Protein AF-A0A1F5DLW2-F1 (afdb_monomer)

Mean predicted aligned error: 8.35 Å

pLDDT: mean 81.2, std 9.65, range [54.5, 96.12]

Foldseek 3Di:
DVVLLVVLVVVLVVVVVCCVPPPLVPDPDPVVNVLVVVLNVQCVVCSVVLSPCVPDDSVVVSVVSSVVVVVVVVVVVVVVVVVVVVVVVVVVPD

Solvent-accessible surface area (backbone atoms only — not comparable to full-atom values): 5301 Å² total; per-residue (Å²): 109,73,70,57,47,53,48,50,50,52,53,47,52,56,49,50,51,46,44,50,68,63,48,44,67,67,45,84,47,68,69,58,38,54,50,50,52,52,39,52,51,56,42,60,76,40,42,72,64,56,60,68,48,81,91,54,55,71,66,57,50,46,51,50,49,40,54,52,51,51,51,51,54,51,52,56,50,48,54,52,48,56,51,52,52,55,53,49,56,51,69,77,76,108

Radius of gyration: 18.57 Å; Cα contacts (8 Å, |Δi|>4): 27; chains: 1; bounding box: 53×16×50 Å

Structure (mmCIF, N/CA/C/O backbone):
data_AF-A0A1F5DLW2-F1
#
_entry.id   AF-A0A1F5DLW2-F1
#
loop_
_atom_site.group_PDB
_atom_site.id
_atom_site.type_symbol
_atom_site.label_atom_id
_atom_site.label_alt_id
_atom_site.label_comp_id
_atom_site.label_asym_id
_atom_site.label_entity_id
_atom_site.label_seq_id
_atom_site.pdbx_PDB_ins_code
_atom_site.Cartn_x
_atom_site.Cartn_y
_atom_site.Cartn_z
_atom_site.occupancy
_atom_site.B_iso_or_equiv
_atom_site.auth_seq_id
_atom_site.auth_comp_id
_atom_site.auth_asym_id
_atom_site.auth_atom_id
_atom_site.pdbx_PDB_model_num
ATOM 1 N N . MET A 1 1 ? 27.735 2.674 -3.591 1.00 54.50 1 MET A N 1
ATOM 2 C CA . MET A 1 1 ? 26.357 2.581 -3.060 1.00 54.50 1 MET A CA 1
ATOM 3 C C . MET A 1 1 ? 25.390 3.589 -3.681 1.00 54.50 1 MET A C 1
ATOM 5 O O . MET A 1 1 ? 24.394 3.143 -4.226 1.00 54.50 1 MET A O 1
ATOM 9 N N . GLY A 1 2 ? 25.679 4.900 -3.726 1.00 60.25 2 GLY A N 1
ATOM 10 C CA . GLY A 1 2 ? 24.731 5.893 -4.281 1.00 60.25 2 GLY A CA 1
ATOM 11 C C . GLY A 1 2 ? 24.270 5.664 -5.735 1.00 60.25 2 GLY A C 1
ATOM 12 O O . GLY A 1 2 ? 23.114 5.913 -6.053 1.00 60.25 2 GLY A O 1
ATOM 13 N N . ARG A 1 3 ? 25.129 5.111 -6.610 1.00 61.22 3 ARG A N 1
ATOM 14 C CA . ARG A 1 3 ? 24.753 4.754 -7.998 1.00 61.22 3 ARG A CA 1
ATOM 15 C C . ARG A 1 3 ? 23.830 3.532 -8.106 1.00 61.22 3 ARG A C 1
ATOM 17 O O . ARG A 1 3 ? 23.071 3.437 -9.064 1.00 61.22 3 ARG A O 1
ATOM 24 N N . LEU A 1 4 ? 23.901 2.599 -7.151 1.00 59.34 4 LEU A N 1
ATOM 25 C CA . LEU A 1 4 ? 23.019 1.427 -7.125 1.00 59.34 4 LEU A CA 1
ATOM 26 C C . LEU A 1 4 ? 21.617 1.846 -6.665 1.00 59.34 4 LEU A C 1
ATOM 28 O O . LEU A 1 4 ? 20.629 1.516 -7.308 1.00 59.34 4 LEU A O 1
ATOM 32 N N . GLN A 1 5 ? 21.547 2.687 -5.629 1.00 61.97 5 GLN A N 1
ATOM 33 C CA . GLN A 1 5 ? 20.295 3.262 -5.126 1.00 61.97 5 GLN A CA 1
ATOM 34 C C . GLN A 1 5 ? 19.584 4.122 -6.179 1.00 61.97 5 GLN A C 1
ATOM 36 O O . GLN A 1 5 ? 18.365 4.039 -6.318 1.00 61.97 5 GLN A O 1
ATOM 41 N N . SER A 1 6 ? 20.328 4.893 -6.983 1.00 66.25 6 SER A N 1
ATOM 42 C CA . SER A 1 6 ? 19.733 5.632 -8.104 1.00 66.25 6 SER A CA 1
ATOM 43 C C . SER A 1 6 ? 19.172 4.712 -9.191 1.00 66.25 6 SER A C 1
ATOM 45 O O . SER A 1 6 ? 18.153 5.042 -9.789 1.00 66.25 6 SER A O 1
ATOM 47 N N . ALA A 1 7 ? 19.803 3.558 -9.436 1.00 73.81 7 ALA A N 1
ATOM 48 C CA . ALA A 1 7 ? 19.327 2.585 -10.419 1.00 73.81 7 ALA A CA 1
ATOM 49 C C . ALA A 1 7 ? 18.075 1.836 -9.932 1.00 73.81 7 ALA A C 1
ATOM 51 O O . ALA A 1 7 ? 17.132 1.671 -10.701 1.00 73.81 7 ALA A O 1
ATOM 52 N N . VAL A 1 8 ? 18.026 1.449 -8.652 1.00 74.94 8 VAL A N 1
ATOM 53 C CA . VAL A 1 8 ? 16.833 0.835 -8.038 1.00 74.94 8 VAL A CA 1
ATOM 54 C C . VAL A 1 8 ? 15.660 1.808 -8.053 1.00 74.94 8 VAL A C 1
ATOM 56 O O . VAL A 1 8 ? 14.559 1.429 -8.439 1.00 74.94 8 VAL A O 1
ATOM 59 N N . ARG A 1 9 ? 15.898 3.078 -7.705 1.00 79.44 9 ARG A N 1
ATOM 60 C CA . ARG A 1 9 ? 14.864 4.114 -7.755 1.00 79.44 9 ARG A CA 1
ATOM 61 C C . ARG A 1 9 ? 14.335 4.334 -9.171 1.00 79.44 9 ARG A C 1
ATOM 63 O O . ARG A 1 9 ? 13.128 4.371 -9.345 1.00 79.44 9 ARG A O 1
ATOM 70 N N . ALA A 1 10 ? 15.209 4.439 -10.171 1.00 82.06 10 ALA A N 1
ATOM 71 C CA . ALA A 1 10 ? 14.780 4.576 -11.564 1.00 82.06 10 ALA A CA 1
ATOM 72 C C . ALA A 1 10 ? 13.952 3.364 -12.029 1.00 82.06 10 ALA A C 1
ATOM 74 O O . ALA A 1 10 ? 12.862 3.534 -12.560 1.00 82.06 10 ALA A O 1
ATOM 75 N N . SER A 1 11 ? 14.421 2.148 -11.728 1.00 82.69 11 SER A N 1
ATOM 76 C CA . SER A 1 11 ? 13.700 0.902 -12.025 1.00 82.69 11 SER A CA 1
ATOM 77 C C . SER A 1 11 ? 12.322 0.847 -11.352 1.00 82.69 11 SER A C 1
ATOM 79 O O . SER A 1 11 ? 11.341 0.427 -11.962 1.00 82.69 11 SER A O 1
ATOM 81 N N . PHE A 1 12 ? 12.224 1.318 -10.106 1.00 84.56 12 PHE A N 1
ATOM 82 C CA . PHE A 1 12 ? 10.966 1.415 -9.371 1.00 84.56 12 PHE A CA 1
ATOM 83 C C . PHE A 1 12 ? 9.988 2.404 -10.004 1.00 84.56 12 PHE A C 1
ATOM 85 O O . PHE A 1 12 ? 8.826 2.056 -10.196 1.00 84.56 12 PHE A O 1
ATOM 92 N N . GLU A 1 13 ? 10.444 3.602 -10.370 1.00 87.00 13 GLU A N 1
ATOM 93 C CA . GLU A 1 13 ? 9.602 4.606 -11.033 1.00 87.00 13 GLU A CA 1
ATOM 94 C C . GLU A 1 13 ? 9.099 4.109 -12.397 1.00 87.00 13 GLU A C 1
ATOM 96 O O . GLU A 1 13 ? 7.907 4.215 -12.691 1.00 87.00 13 GLU A O 1
ATOM 101 N N . ASP A 1 14 ? 9.972 3.488 -13.198 1.00 87.94 14 ASP A N 1
ATOM 102 C CA . ASP A 1 14 ? 9.603 2.896 -14.490 1.00 87.94 14 ASP A CA 1
ATOM 103 C C . ASP A 1 14 ? 8.567 1.775 -14.315 1.00 87.94 14 ASP A C 1
ATOM 105 O O . ASP A 1 14 ? 7.577 1.688 -15.049 1.00 87.94 14 ASP A O 1
ATOM 109 N N . TYR A 1 15 ? 8.762 0.926 -13.305 1.00 85.38 15 TYR A N 1
ATOM 110 C CA . TYR A 1 15 ? 7.836 -0.152 -12.981 1.00 85.38 15 TYR A CA 1
ATOM 111 C C . TYR A 1 15 ? 6.478 0.383 -12.506 1.00 85.38 15 TYR A C 1
ATOM 113 O O . TYR A 1 15 ? 5.434 -0.053 -12.998 1.00 85.38 15 TYR A O 1
ATOM 121 N N . LEU A 1 16 ? 6.469 1.379 -11.614 1.00 88.56 16 LEU A N 1
ATOM 122 C CA . LEU A 1 16 ? 5.246 2.043 -11.165 1.00 88.56 16 LEU A CA 1
ATOM 123 C C . LEU A 1 16 ? 4.505 2.719 -12.313 1.00 88.56 16 LEU A C 1
ATOM 125 O O . LEU A 1 16 ? 3.276 2.647 -12.365 1.00 88.56 16 LEU A O 1
ATOM 129 N N . HIS A 1 17 ? 5.227 3.363 -13.230 1.00 90.50 17 HIS A N 1
ATOM 130 C CA . HIS A 1 17 ? 4.624 3.988 -14.398 1.00 90.50 17 HIS A CA 1
ATOM 131 C C . HIS A 1 17 ? 3.830 2.961 -15.208 1.00 90.50 17 HIS A C 1
ATOM 133 O O . HIS A 1 17 ? 2.650 3.181 -15.482 1.00 90.50 17 HIS A O 1
ATOM 139 N N . ARG A 1 18 ? 4.431 1.801 -15.493 1.00 88.62 18 ARG A N 1
ATOM 140 C CA . ARG A 1 18 ? 3.761 0.698 -16.194 1.00 88.62 18 ARG A CA 1
ATOM 141 C C . ARG A 1 18 ? 2.586 0.128 -15.410 1.00 88.62 18 ARG A C 1
ATOM 143 O O . ARG A 1 18 ? 1.519 -0.075 -15.976 1.00 88.62 18 ARG A O 1
ATOM 150 N N . MET A 1 19 ? 2.719 -0.083 -14.100 1.00 87.56 19 MET A N 1
ATOM 151 C CA . MET A 1 19 ? 1.588 -0.559 -13.294 1.00 87.56 19 MET A CA 1
ATOM 152 C C . MET A 1 19 ? 0.420 0.436 -13.289 1.00 87.56 19 MET A C 1
ATOM 154 O O . MET A 1 19 ? -0.740 0.026 -13.311 1.00 87.56 19 MET A O 1
ATOM 158 N N . ARG A 1 20 ? 0.698 1.744 -13.286 1.00 90.56 20 ARG A N 1
ATOM 159 C CA . ARG A 1 20 ? -0.344 2.775 -13.362 1.00 90.56 20 ARG A CA 1
ATOM 160 C C . ARG A 1 20 ? -1.047 2.763 -14.719 1.00 90.56 20 ARG A C 1
ATOM 162 O O . ARG A 1 20 ? -2.269 2.814 -14.744 1.00 90.56 20 ARG A O 1
ATOM 169 N N . THR A 1 21 ? -0.308 2.684 -15.821 1.00 90.56 21 THR A N 1
ATOM 170 C CA . THR A 1 21 ? -0.881 2.810 -17.171 1.00 90.56 21 THR A CA 1
ATOM 171 C C . THR A 1 21 ? -1.461 1.506 -17.719 1.00 90.56 21 THR A C 1
ATOM 173 O O . THR A 1 21 ? -2.465 1.546 -18.422 1.00 90.56 21 THR A O 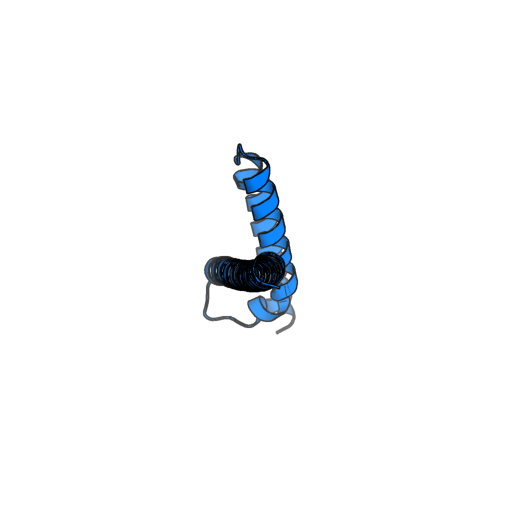1
ATOM 176 N N . GLU A 1 22 ? -0.875 0.355 -17.386 1.00 88.81 22 GLU A N 1
ATOM 177 C CA . GLU A 1 22 ? -1.289 -0.958 -17.900 1.00 88.81 22 GLU A CA 1
ATOM 178 C C . GLU A 1 22 ? -2.256 -1.676 -16.942 1.00 88.81 22 GLU A C 1
ATOM 180 O O . GLU A 1 22 ? -3.255 -2.245 -17.379 1.00 88.81 22 GLU A O 1
ATOM 185 N N . TYR A 1 23 ? -1.985 -1.654 -15.630 1.00 83.75 23 TYR A N 1
ATOM 186 C CA . TYR A 1 23 ? -2.748 -2.443 -14.654 1.00 83.75 23 TYR A CA 1
ATOM 187 C C . TYR A 1 23 ? -3.865 -1.648 -13.972 1.00 83.75 23 TYR A C 1
ATOM 189 O O . TYR A 1 23 ? -5.016 -2.084 -13.985 1.00 83.75 23 TYR A O 1
ATOM 197 N N . LYS A 1 24 ? -3.569 -0.476 -13.393 1.00 87.12 24 LYS A N 1
ATOM 198 C CA . LYS A 1 24 ? -4.575 0.324 -12.671 1.00 87.12 24 LYS A CA 1
ATOM 199 C C . LYS A 1 24 ? -5.728 0.742 -13.584 1.00 87.12 24 LYS A C 1
ATOM 201 O O . LYS A 1 24 ? -6.882 0.641 -13.172 1.00 87.12 24 LYS A O 1
ATOM 206 N N . GLU A 1 25 ? -5.435 1.165 -14.812 1.00 85.25 25 GLU A N 1
ATOM 207 C CA . GLU A 1 25 ? -6.465 1.534 -15.795 1.00 85.25 25 GLU A CA 1
ATOM 208 C C . GLU A 1 25 ? -7.346 0.344 -16.209 1.00 85.25 25 GLU A C 1
ATOM 210 O O . GLU A 1 25 ? -8.533 0.517 -16.479 1.00 85.25 25 GLU A O 1
ATOM 215 N N . ALA A 1 26 ? -6.818 -0.884 -16.171 1.00 83.25 26 ALA A N 1
ATOM 216 C CA . ALA A 1 26 ? -7.596 -2.093 -16.440 1.00 83.25 26 ALA A CA 1
ATOM 217 C C . ALA A 1 26 ? -8.546 -2.482 -15.283 1.00 83.25 26 ALA A C 1
ATOM 219 O O . ALA A 1 26 ? -9.443 -3.313 -15.458 1.00 83.25 26 ALA A O 1
ATOM 220 N N . LEU A 1 27 ? -8.390 -1.900 -14.087 1.00 81.00 27 LEU A N 1
ATOM 221 C CA . LEU A 1 27 ? -9.248 -2.195 -12.941 1.00 81.00 27 LEU A CA 1
ATOM 222 C C . LEU A 1 27 ? -10.621 -1.521 -13.077 1.00 81.00 27 LEU A C 1
ATOM 224 O O . LEU A 1 27 ? -10.780 -0.313 -12.918 1.00 81.00 27 LEU A O 1
ATOM 228 N N . VAL A 1 28 ? -11.657 -2.346 -13.240 1.00 77.56 28 VAL A N 1
ATOM 229 C CA . VAL A 1 28 ? -13.054 -1.892 -13.386 1.00 77.56 28 VAL A CA 1
ATOM 230 C C . VAL A 1 28 ? -13.575 -1.164 -12.136 1.00 77.56 28 VAL A C 1
ATOM 232 O O . VAL A 1 28 ? -14.247 -0.136 -12.221 1.00 77.56 28 VAL A O 1
ATOM 235 N N . SER A 1 29 ? -13.270 -1.680 -10.943 1.00 83.44 29 SER A N 1
ATOM 236 C CA . SER A 1 29 ? -13.808 -1.142 -9.687 1.00 83.44 29 SER A CA 1
ATOM 237 C C . SER A 1 29 ? -13.031 0.083 -9.211 1.00 83.44 29 SER A C 1
ATOM 239 O O . SER A 1 29 ? -11.802 0.059 -9.123 1.00 83.44 29 SER A O 1
ATOM 241 N N . LYS A 1 30 ? -13.756 1.137 -8.817 1.00 80.38 30 LYS A N 1
ATOM 242 C CA . LYS A 1 30 ? -13.168 2.318 -8.170 1.00 80.38 30 LYS A CA 1
ATOM 243 C C . LYS A 1 30 ? -12.412 1.941 -6.889 1.00 80.38 30 LYS A C 1
ATOM 245 O O . LYS A 1 30 ? -11.267 2.341 -6.734 1.00 80.38 30 LYS A O 1
ATOM 250 N N . GLY A 1 31 ? -12.995 1.087 -6.043 1.00 78.69 31 GLY A N 1
ATOM 251 C CA . GLY A 1 31 ? -12.355 0.650 -4.797 1.00 78.69 31 GLY A CA 1
ATOM 252 C C . GLY A 1 31 ? -11.054 -0.128 -5.022 1.00 78.69 31 GLY A C 1
ATOM 253 O O . GLY A 1 31 ? -10.114 0.012 -4.251 1.00 78.69 31 GLY A O 1
ATOM 254 N N . ARG A 1 32 ? -10.945 -0.896 -6.118 1.00 78.56 32 ARG A N 1
ATOM 255 C CA . ARG A 1 32 ? -9.689 -1.586 -6.475 1.00 78.56 32 ARG A CA 1
ATOM 256 C C . ARG A 1 32 ? -8.605 -0.612 -6.939 1.00 78.56 32 ARG A C 1
ATOM 258 O O . ARG A 1 32 ? -7.441 -0.811 -6.616 1.00 78.56 32 ARG A O 1
ATOM 265 N N . ARG A 1 33 ? -8.983 0.446 -7.661 1.00 85.44 33 ARG A N 1
ATOM 266 C CA . ARG A 1 33 ? -8.057 1.518 -8.063 1.00 85.44 33 ARG A CA 1
ATOM 267 C C . ARG A 1 33 ? -7.569 2.325 -6.862 1.00 85.44 33 ARG A C 1
ATOM 269 O O . ARG A 1 33 ? -6.382 2.609 -6.783 1.00 85.44 33 ARG A O 1
ATOM 276 N N . GLU A 1 34 ? -8.458 2.622 -5.916 1.00 86.56 34 GLU A N 1
ATOM 277 C CA . GLU A 1 34 ? -8.106 3.282 -4.652 1.00 86.56 34 GLU A CA 1
ATOM 278 C C . GLU A 1 34 ? -7.186 2.400 -3.790 1.00 86.56 34 GLU A C 1
ATOM 280 O O . GLU A 1 34 ? -6.218 2.896 -3.220 1.00 86.56 34 GLU A O 1
ATOM 285 N N . ALA A 1 35 ? -7.436 1.087 -3.727 1.00 82.12 35 ALA A N 1
ATOM 286 C CA . ALA A 1 35 ? -6.550 0.148 -3.036 1.00 82.12 35 ALA A CA 1
ATOM 287 C C . ALA A 1 35 ? -5.158 0.083 -3.684 1.00 82.12 35 ALA A C 1
ATOM 289 O O . ALA A 1 35 ? -4.152 0.092 -2.982 1.00 82.12 35 ALA A O 1
ATOM 290 N N . PHE A 1 36 ? -5.093 0.076 -5.019 1.00 86.62 36 PHE A N 1
ATOM 291 C CA . PHE A 1 36 ? -3.825 0.169 -5.740 1.00 86.62 36 PHE A CA 1
ATOM 292 C C . PHE A 1 36 ? -3.068 1.462 -5.404 1.00 86.62 36 PHE A C 1
ATOM 294 O O . PHE A 1 36 ? -1.863 1.415 -5.186 1.00 86.62 36 PHE A O 1
ATOM 301 N N . ASP A 1 37 ? -3.750 2.608 -5.318 1.00 89.31 37 ASP A N 1
ATOM 302 C CA . ASP A 1 37 ? -3.092 3.870 -4.957 1.00 89.31 37 ASP A CA 1
ATOM 303 C C . ASP A 1 37 ? -2.467 3.824 -3.558 1.00 89.31 37 ASP A C 1
ATOM 305 O O . ASP A 1 37 ? -1.329 4.2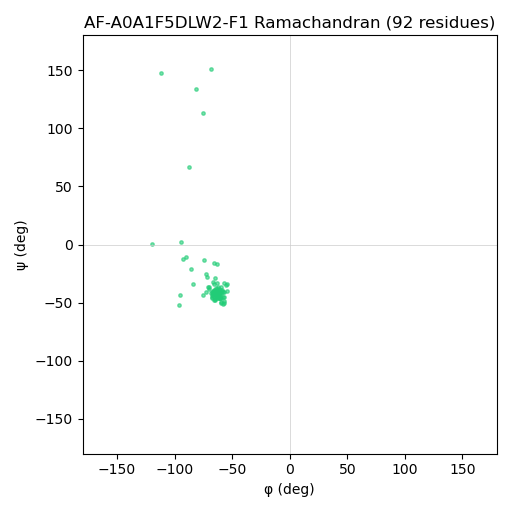63 -3.394 1.00 89.31 37 ASP A O 1
ATOM 309 N N . ARG A 1 38 ? -3.156 3.220 -2.581 1.00 86.62 38 ARG A N 1
ATOM 310 C CA . ARG A 1 38 ? -2.614 3.026 -1.224 1.00 86.62 38 ARG A CA 1
ATOM 311 C C . ARG A 1 38 ? -1.388 2.117 -1.209 1.00 86.62 38 ARG A C 1
ATOM 313 O O . ARG A 1 38 ? -0.413 2.421 -0.533 1.00 86.62 38 ARG A O 1
ATOM 320 N N . LEU A 1 39 ? -1.409 1.041 -1.999 1.00 85.19 39 LEU A N 1
ATOM 321 C CA . LEU A 1 39 ? -0.245 0.168 -2.160 1.00 85.19 39 LEU A CA 1
ATOM 322 C C . LEU A 1 39 ? 0.957 0.941 -2.707 1.00 85.19 39 LEU A C 1
ATOM 324 O O . LEU A 1 39 ? 2.054 0.834 -2.167 1.00 85.19 39 LEU A O 1
ATOM 328 N N . VAL A 1 40 ? 0.755 1.769 -3.735 1.00 86.62 40 VAL A N 1
ATOM 329 C CA . VAL A 1 40 ? 1.847 2.575 -4.292 1.00 86.62 40 VAL A CA 1
ATOM 330 C C . VAL A 1 40 ? 2.390 3.585 -3.279 1.00 86.62 40 VAL A C 1
ATOM 332 O O . VAL A 1 40 ? 3.603 3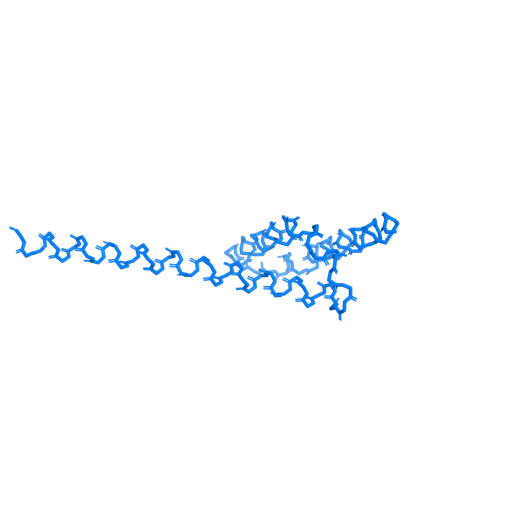.796 -3.245 1.00 86.62 40 VAL A O 1
ATOM 335 N N . GLU A 1 41 ? 1.538 4.189 -2.446 1.00 87.06 41 GLU A N 1
ATOM 336 C CA . GLU A 1 41 ? 1.988 5.051 -1.344 1.00 87.06 41 GLU A CA 1
ATOM 337 C C . GLU A 1 41 ? 2.885 4.288 -0.362 1.00 87.06 41 GLU A C 1
ATOM 339 O O . GLU A 1 41 ? 3.999 4.744 -0.099 1.00 87.06 41 GLU A O 1
ATOM 344 N N . ALA A 1 42 ? 2.457 3.107 0.096 1.00 81.56 42 ALA A N 1
ATOM 345 C CA . ALA A 1 42 ? 3.228 2.272 1.019 1.00 81.56 42 ALA A CA 1
ATOM 346 C C . ALA A 1 42 ? 4.579 1.829 0.426 1.00 81.56 42 ALA A C 1
ATOM 348 O O . ALA A 1 42 ? 5.617 1.881 1.086 1.00 81.56 42 ALA A O 1
ATOM 349 N N . TRP A 1 43 ? 4.609 1.440 -0.851 1.00 83.50 43 TRP A N 1
ATOM 350 C CA . TRP A 1 43 ? 5.858 1.082 -1.532 1.00 83.50 43 TRP A CA 1
ATOM 351 C C . TRP A 1 43 ? 6.805 2.273 -1.662 1.00 83.50 43 TRP A C 1
ATOM 353 O O . TRP A 1 43 ? 8.014 2.133 -1.491 1.00 83.50 43 TRP A O 1
ATOM 363 N N . SER A 1 44 ? 6.258 3.453 -1.957 1.00 85.06 44 SER A N 1
ATOM 364 C CA . SER A 1 44 ? 7.053 4.664 -2.152 1.00 85.06 44 SER A CA 1
ATOM 365 C C . SER A 1 44 ? 7.643 5.177 -0.837 1.00 85.06 44 SER A C 1
ATOM 367 O O . SER A 1 44 ? 8.785 5.637 -0.835 1.00 85.06 44 SER A O 1
ATOM 369 N N . SER A 1 45 ? 6.914 5.070 0.285 1.00 85.75 45 SER A N 1
ATOM 370 C CA . SER A 1 45 ? 7.434 5.450 1.607 1.00 85.75 45 SER A CA 1
ATOM 371 C C . SER A 1 45 ? 8.569 4.540 2.069 1.00 85.75 45 SER A C 1
ATOM 373 O O . SER A 1 45 ? 9.508 5.009 2.708 1.00 85.75 45 SER A O 1
ATOM 375 N N . GLU A 1 46 ? 8.525 3.264 1.681 1.00 84.19 46 GLU A N 1
ATOM 376 C CA . GLU A 1 46 ? 9.528 2.260 2.045 1.00 84.19 46 GLU A CA 1
ATOM 377 C C . GLU A 1 46 ? 10.632 2.076 0.994 1.00 84.19 46 GLU A C 1
ATOM 379 O O . GLU A 1 46 ? 11.541 1.270 1.187 1.00 84.19 46 GLU A O 1
ATOM 384 N N . LEU A 1 47 ? 10.625 2.843 -0.104 1.00 80.81 47 LEU A N 1
ATOM 385 C CA . LEU A 1 47 ? 11.589 2.693 -1.203 1.00 80.81 47 LEU A CA 1
ATOM 386 C C . LEU A 1 47 ? 13.050 2.767 -0.730 1.00 80.81 47 LEU A C 1
ATOM 388 O O . LEU A 1 47 ? 13.923 2.072 -1.252 1.00 80.81 47 LEU A O 1
ATOM 392 N N . GLY A 1 48 ? 13.313 3.589 0.290 1.00 79.75 48 GLY A N 1
ATOM 393 C CA . GLY A 1 48 ? 14.615 3.658 0.944 1.00 79.75 48 GLY A CA 1
ATOM 394 C C . GLY A 1 48 ? 15.031 2.312 1.540 1.00 79.75 48 GLY A C 1
ATOM 395 O O . GLY A 1 48 ? 16.123 1.840 1.236 1.00 79.75 48 GLY A O 1
ATOM 396 N N . ALA A 1 49 ? 14.159 1.670 2.321 1.00 79.12 49 ALA A N 1
ATOM 397 C CA . ALA A 1 49 ? 14.404 0.364 2.934 1.00 79.12 49 ALA A CA 1
ATOM 398 C C . ALA A 1 49 ? 14.479 -0.762 1.888 1.00 79.12 49 ALA A C 1
ATOM 400 O O . ALA A 1 49 ? 15.410 -1.566 1.914 1.00 79.12 49 ALA A O 1
ATOM 401 N N . ILE A 1 50 ? 13.565 -0.755 0.912 1.00 78.19 50 ILE A N 1
ATOM 402 C CA . ILE A 1 50 ? 13.534 -1.679 -0.235 1.00 78.19 50 ILE A CA 1
ATOM 403 C C . ILE A 1 50 ? 14.869 -1.650 -0.992 1.00 78.19 50 ILE A C 1
ATOM 405 O O . ILE A 1 50 ? 15.391 -2.698 -1.362 1.00 78.19 50 ILE A O 1
ATOM 409 N N . SER A 1 51 ? 15.479 -0.471 -1.164 1.00 74.00 51 SER A N 1
ATOM 410 C CA . SER A 1 51 ? 16.749 -0.338 -1.890 1.00 74.00 51 SER A CA 1
ATOM 411 C C . SER A 1 51 ? 17.952 -1.021 -1.227 1.00 74.00 51 SER A C 1
ATOM 413 O O . SER A 1 51 ? 18.965 -1.223 -1.896 1.00 74.00 51 SER A O 1
ATOM 415 N N . TYR A 1 52 ? 17.851 -1.389 0.056 1.00 72.94 52 TYR A N 1
ATOM 416 C CA . TYR A 1 52 ? 18.894 -2.119 0.784 1.00 72.94 52 TYR A CA 1
ATOM 417 C C . TYR A 1 52 ? 18.710 -3.642 0.755 1.00 72.94 52 TYR A C 1
ATOM 419 O O . TYR A 1 52 ? 19.626 -4.372 1.132 1.00 72.94 52 TYR A O 1
ATOM 427 N N . ALA A 1 53 ? 17.554 -4.144 0.31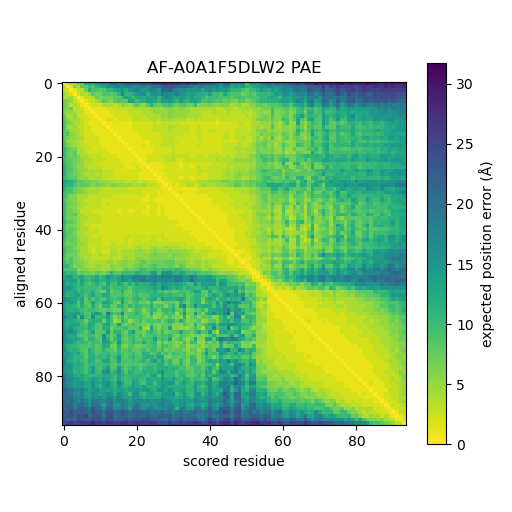9 1.00 68.69 53 ALA A N 1
ATOM 428 C CA . ALA A 1 53 ? 17.263 -5.573 0.285 1.00 68.69 53 ALA A CA 1
ATOM 429 C C . ALA A 1 53 ? 17.749 -6.209 -1.033 1.00 68.69 53 ALA A C 1
ATOM 431 O O . ALA A 1 53 ? 16.964 -6.661 -1.860 1.00 68.69 53 ALA A O 1
ATOM 432 N N . GLU A 1 54 ? 19.072 -6.243 -1.219 1.00 63.00 54 GLU A N 1
ATOM 433 C CA . GLU A 1 54 ? 19.743 -6.645 -2.471 1.00 63.00 54 GLU A CA 1
ATOM 434 C C . GLU A 1 54 ? 19.508 -8.112 -2.894 1.00 63.00 54 GLU A C 1
ATOM 436 O O . GLU A 1 54 ? 19.762 -8.465 -4.045 1.00 63.00 54 GLU A O 1
ATOM 441 N N . SER A 1 55 ? 19.036 -8.979 -1.990 1.00 62.84 55 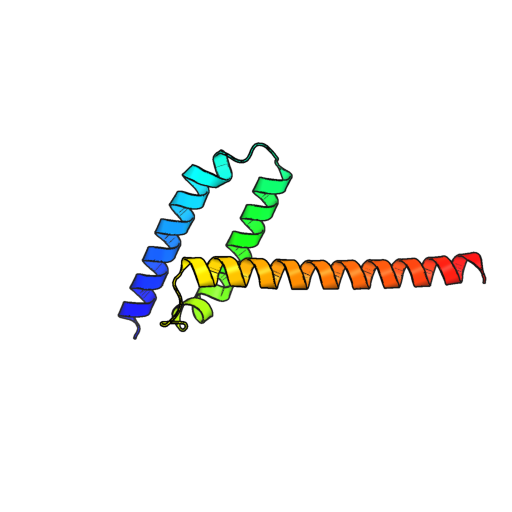SER A N 1
ATOM 442 C CA . SER A 1 55 ? 18.813 -10.411 -2.251 1.00 62.84 55 SER A CA 1
ATOM 443 C C . SER A 1 55 ? 17.419 -10.758 -2.778 1.00 62.84 55 SER A C 1
ATOM 445 O O . SER A 1 55 ? 17.202 -11.895 -3.198 1.00 62.84 55 SER A O 1
ATOM 447 N N . LEU A 1 56 ? 16.476 -9.814 -2.744 1.00 63.75 56 LEU A N 1
ATOM 448 C CA . LEU A 1 56 ? 15.090 -10.019 -3.162 1.00 63.75 56 LEU A CA 1
ATOM 449 C C . LEU A 1 56 ? 14.805 -9.223 -4.432 1.00 63.75 56 LEU A C 1
ATOM 451 O O . LEU A 1 56 ? 15.368 -8.147 -4.644 1.00 63.75 56 LEU A O 1
ATOM 455 N N . SER A 1 57 ? 13.931 -9.741 -5.299 1.00 79.38 57 SER A N 1
ATOM 456 C CA . SER A 1 57 ? 13.531 -8.962 -6.466 1.00 79.38 57 SER A CA 1
ATOM 457 C C . SER A 1 57 ? 12.703 -7.753 -6.023 1.00 79.38 57 SER A C 1
ATOM 459 O O . SER A 1 57 ? 11.990 -7.791 -5.018 1.00 79.38 57 SER A O 1
ATOM 461 N N . LEU A 1 58 ? 12.759 -6.670 -6.800 1.00 70.69 58 LEU A N 1
ATOM 462 C CA . LEU A 1 58 ? 11.949 -5.479 -6.542 1.00 70.69 58 LEU A CA 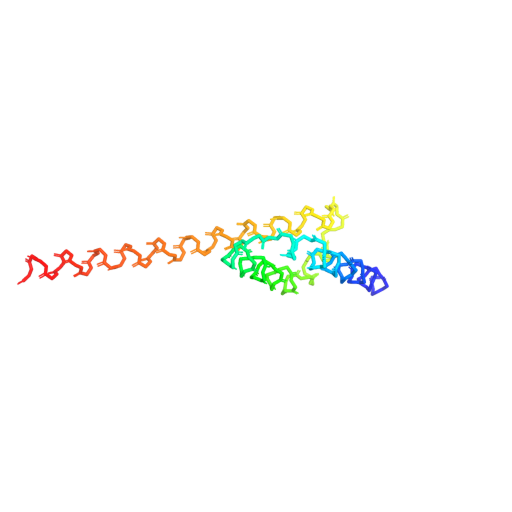1
ATOM 463 C C . LEU A 1 58 ? 10.449 -5.815 -6.463 1.00 70.69 58 LEU A C 1
ATOM 465 O O . LEU A 1 58 ? 9.730 -5.228 -5.661 1.00 70.69 58 LEU A O 1
ATOM 469 N N . MET A 1 59 ? 9.992 -6.787 -7.258 1.00 74.19 59 MET A N 1
ATOM 470 C CA . MET A 1 59 ? 8.611 -7.264 -7.236 1.00 74.19 59 MET A CA 1
ATOM 471 C C . MET A 1 59 ? 8.274 -7.977 -5.920 1.00 74.19 59 MET A C 1
ATOM 473 O O . MET A 1 59 ? 7.212 -7.714 -5.364 1.00 74.19 59 MET A O 1
ATOM 477 N N . ASP A 1 60 ? 9.175 -8.809 -5.389 1.00 76.12 60 ASP A N 1
ATOM 478 C CA . ASP A 1 60 ? 8.971 -9.487 -4.100 1.00 76.12 60 ASP A CA 1
ATOM 479 C C . ASP A 1 60 ? 8.863 -8.479 -2.954 1.00 76.12 60 ASP A C 1
ATOM 481 O O . ASP A 1 60 ? 8.004 -8.607 -2.085 1.00 76.12 60 ASP A O 1
ATOM 485 N N . LEU A 1 61 ? 9.704 -7.443 -2.979 1.00 72.50 61 LEU A N 1
ATOM 486 C CA . LEU A 1 61 ? 9.707 -6.387 -1.969 1.00 72.50 61 LEU A CA 1
ATOM 487 C C . LEU A 1 61 ? 8.432 -5.543 -2.024 1.00 72.50 61 LEU A C 1
ATOM 489 O O . LEU A 1 61 ? 7.808 -5.313 -0.995 1.00 72.50 61 LEU A O 1
ATOM 493 N N . ILE A 1 62 ? 8.001 -5.150 -3.224 1.00 76.00 62 ILE A N 1
ATOM 494 C CA . ILE A 1 62 ? 6.732 -4.450 -3.461 1.00 76.00 62 ILE A CA 1
ATOM 495 C C . ILE A 1 62 ? 5.554 -5.288 -2.941 1.00 76.00 62 ILE A C 1
ATOM 497 O O . IL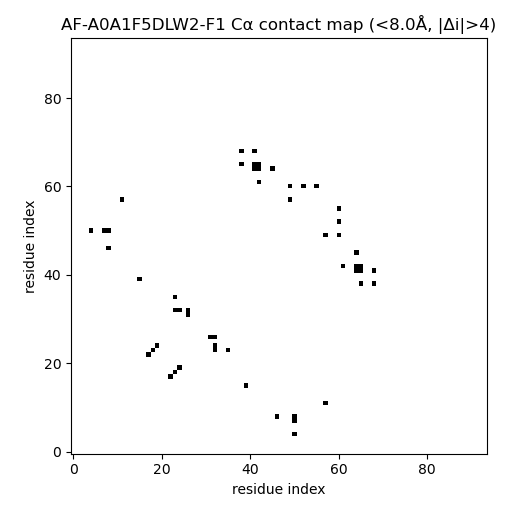E A 1 62 ? 4.745 -4.809 -2.147 1.00 76.00 62 ILE A O 1
ATOM 501 N N . LEU A 1 63 ? 5.463 -6.562 -3.327 1.00 80.81 63 LEU A N 1
ATOM 502 C CA . LEU A 1 63 ? 4.373 -7.431 -2.878 1.00 80.81 63 LEU A CA 1
ATOM 503 C C . LEU A 1 63 ? 4.376 -7.601 -1.356 1.00 80.81 63 LEU A C 1
ATOM 505 O O . LEU A 1 63 ? 3.333 -7.434 -0.724 1.00 80.81 63 LEU A O 1
ATOM 509 N N . LEU A 1 64 ? 5.542 -7.854 -0.757 1.00 73.38 64 LEU A N 1
ATOM 510 C CA . LEU A 1 64 ? 5.671 -8.018 0.688 1.00 73.38 64 LEU A CA 1
ATOM 511 C C . LEU A 1 64 ? 5.280 -6.746 1.448 1.00 73.38 64 LEU A C 1
ATOM 513 O O . LEU A 1 64 ? 4.534 -6.831 2.419 1.00 73.38 64 LEU A O 1
ATOM 517 N N . THR A 1 65 ? 5.724 -5.569 1.002 1.00 73.06 65 THR A N 1
ATOM 518 C CA . THR A 1 65 ? 5.330 -4.291 1.613 1.00 73.06 65 THR A CA 1
ATOM 519 C C . THR A 1 65 ? 3.819 -4.077 1.523 1.00 73.06 65 THR A C 1
ATOM 521 O O . THR A 1 65 ? 3.209 -3.628 2.490 1.00 73.06 65 THR A O 1
ATOM 524 N N . GLY A 1 66 ? 3.199 -4.456 0.401 1.00 78.25 66 GLY A N 1
ATOM 525 C CA . GLY A 1 66 ? 1.746 -4.394 0.249 1.00 78.25 66 GLY A CA 1
ATOM 526 C C . GLY A 1 66 ? 0.996 -5.300 1.228 1.00 78.25 66 GLY A C 1
ATOM 527 O O . GLY A 1 66 ? 0.030 -4.874 1.858 1.00 78.25 66 GLY A O 1
ATOM 528 N N . GLU A 1 67 ? 1.463 -6.536 1.403 1.00 83.38 67 GLU A N 1
ATOM 529 C CA . GLU A 1 67 ? 0.885 -7.484 2.363 1.00 83.38 67 GLU A C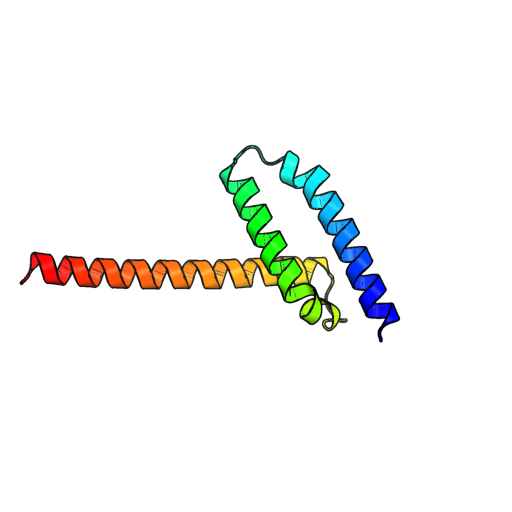A 1
ATOM 530 C C . GLU A 1 67 ? 1.070 -7.038 3.820 1.00 83.38 67 GLU A C 1
ATOM 532 O O . GLU A 1 67 ? 0.151 -7.171 4.632 1.00 83.38 67 GLU A O 1
ATOM 537 N N . VAL A 1 68 ? 2.227 -6.463 4.160 1.00 73.06 68 VAL A N 1
ATOM 538 C CA . VAL A 1 68 ? 2.487 -5.909 5.498 1.00 73.06 68 VAL A CA 1
ATOM 539 C C . VAL A 1 68 ? 1.537 -4.750 5.805 1.00 73.06 68 VAL A C 1
ATOM 541 O O . VAL A 1 68 ? 0.930 -4.742 6.879 1.00 73.06 68 VAL A O 1
ATOM 544 N N . ASP A 1 69 ? 1.351 -3.815 4.868 1.00 75.25 69 ASP A N 1
ATOM 545 C CA . ASP A 1 69 ? 0.432 -2.683 5.046 1.00 75.25 69 ASP A CA 1
ATOM 546 C C . ASP A 1 69 ? -1.026 -3.151 5.172 1.00 75.25 69 ASP A C 1
ATOM 548 O O . ASP A 1 69 ? -1.736 -2.772 6.108 1.00 75.25 69 ASP A O 1
ATOM 552 N N . ASN A 1 70 ? -1.449 -4.091 4.318 1.00 84.75 70 ASN A N 1
ATOM 553 C CA . ASN A 1 70 ? -2.767 -4.719 4.414 1.00 84.75 70 ASN A CA 1
ATOM 554 C C . ASN A 1 70 ? -2.985 -5.373 5.786 1.00 84.75 70 ASN A C 1
ATOM 556 O O . ASN A 1 70 ? -4.041 -5.198 6.403 1.00 84.75 70 ASN A O 1
ATOM 560 N N . ARG A 1 71 ? -1.989 -6.110 6.298 1.00 84.44 71 ARG A N 1
ATOM 561 C CA . ARG A 1 71 ? -2.071 -6.760 7.612 1.00 84.44 71 ARG A CA 1
ATOM 562 C C . ARG A 1 71 ? -2.187 -5.735 8.739 1.00 84.44 71 ARG A C 1
ATOM 564 O O . ARG A 1 71 ? -3.013 -5.930 9.633 1.00 84.44 71 ARG A O 1
ATOM 571 N N . ALA A 1 72 ? -1.413 -4.652 8.685 1.00 74.25 72 ALA A N 1
ATOM 572 C CA . ALA A 1 72 ? -1.472 -3.566 9.660 1.00 74.25 72 ALA A CA 1
ATOM 573 C C . ALA A 1 72 ? -2.838 -2.858 9.642 1.00 74.25 72 ALA A C 1
ATOM 575 O O . ALA A 1 72 ? -3.440 -2.634 10.696 1.00 74.25 72 ALA A O 1
ATOM 576 N N . TYR A 1 73 ? -3.373 -2.575 8.452 1.00 82.75 73 TYR A N 1
ATOM 577 C CA . TYR A 1 73 ? -4.687 -1.958 8.286 1.00 82.75 73 TYR A CA 1
ATOM 578 C C . TYR A 1 73 ? -5.821 -2.843 8.823 1.00 82.75 73 TYR A C 1
ATOM 580 O O . TYR A 1 73 ? -6.713 -2.355 9.522 1.00 82.75 73 TYR A O 1
ATOM 588 N N . LEU A 1 74 ? -5.771 -4.152 8.554 1.00 90.94 74 LEU A N 1
ATOM 589 C CA . LEU A 1 74 ? -6.744 -5.118 9.073 1.00 90.94 74 LEU A CA 1
ATOM 590 C C . LEU A 1 74 ? -6.720 -5.204 10.603 1.00 90.94 74 LEU A C 1
ATOM 592 O O . LEU A 1 74 ? -7.783 -5.194 11.221 1.00 90.94 74 LEU A O 1
ATOM 596 N N . GLU A 1 75 ? -5.540 -5.244 11.227 1.00 92.19 75 GLU A N 1
ATOM 597 C CA . GLU A 1 75 ? -5.439 -5.239 12.694 1.00 92.19 75 GLU A CA 1
ATOM 598 C C . GLU A 1 75 ? -5.961 -3.926 13.297 1.00 92.19 75 GLU A C 1
ATOM 600 O O . GLU A 1 75 ? -6.696 -3.942 14.284 1.00 92.19 75 GLU A O 1
ATOM 605 N N . ALA A 1 76 ? -5.687 -2.782 12.665 1.00 89.88 76 ALA A N 1
ATOM 606 C CA . ALA A 1 76 ? -6.237 -1.503 13.107 1.00 89.88 76 ALA A CA 1
ATOM 607 C C . ALA A 1 76 ? -7.775 -1.457 13.014 1.00 89.88 76 ALA A C 1
ATOM 609 O O . ALA A 1 76 ? -8.432 -0.887 13.889 1.00 89.88 76 ALA A O 1
ATOM 610 N N . LEU A 1 77 ? -8.367 -2.047 11.970 1.00 94.81 77 LEU A N 1
ATOM 611 C CA . LEU A 1 77 ? -9.822 -2.172 11.845 1.00 94.81 77 LEU A CA 1
ATOM 612 C C . LEU A 1 77 ? -10.410 -3.126 12.885 1.00 94.81 77 LEU A C 1
ATOM 614 O O . LEU A 1 77 ? -11.433 -2.799 13.486 1.00 94.81 77 LEU A O 1
ATOM 618 N N . ARG A 1 78 ? -9.755 -4.263 13.133 1.00 95.50 78 ARG A N 1
ATOM 619 C CA . ARG A 1 78 ? -10.158 -5.221 14.166 1.00 95.50 78 ARG A CA 1
ATOM 620 C C . ARG A 1 78 ? -10.217 -4.561 15.543 1.00 95.50 78 ARG A C 1
ATOM 622 O O . ARG A 1 78 ? -11.253 -4.618 16.191 1.00 95.50 78 ARG A O 1
ATOM 629 N N . LEU A 1 79 ? -9.164 -3.846 15.942 1.00 93.56 79 LEU A N 1
ATOM 630 C CA . LEU A 1 79 ? -9.129 -3.131 17.225 1.00 93.56 79 LEU A CA 1
ATOM 631 C C . LEU A 1 79 ? -10.247 -2.085 17.351 1.00 93.56 79 LEU A C 1
ATOM 633 O O . LEU A 1 79 ? -10.809 -1.894 18.429 1.00 93.56 79 LEU A O 1
ATOM 637 N N . LYS A 1 80 ? -10.594 -1.402 16.251 1.00 95.00 80 LYS A N 1
ATOM 638 C CA . LYS A 1 80 ? -11.720 -0.455 16.230 1.00 95.00 80 LYS A CA 1
ATOM 639 C C . LYS A 1 80 ? -13.063 -1.158 16.411 1.00 95.00 80 LYS A C 1
ATOM 641 O O . LYS A 1 80 ? -13.916 -0.622 17.113 1.00 95.00 80 LYS A O 1
ATOM 646 N N . LEU A 1 81 ? -13.251 -2.326 15.796 1.00 96.12 81 LEU A N 1
ATOM 647 C CA . LEU A 1 81 ? -14.463 -3.130 15.961 1.00 96.12 81 LEU A CA 1
ATOM 648 C C . LEU A 1 81 ? -14.594 -3.637 17.398 1.00 96.12 81 LEU A C 1
ATOM 650 O O . LEU A 1 81 ? -15.634 -3.409 18.004 1.00 96.12 81 LEU A O 1
ATOM 654 N N . ASP A 1 82 ? -13.527 -4.198 17.972 1.00 94.31 82 ASP A N 1
ATOM 655 C CA . ASP A 1 82 ? -13.514 -4.677 19.361 1.00 94.31 82 ASP A CA 1
ATOM 656 C C . ASP A 1 82 ? -13.847 -3.542 20.353 1.00 94.31 82 ASP A C 1
ATOM 658 O O . ASP A 1 82 ? -14.590 -3.725 21.322 1.00 94.31 82 ASP A O 1
ATOM 662 N N . ASN A 1 83 ? -13.343 -2.327 20.094 1.00 94.31 83 ASN A N 1
ATOM 663 C CA . ASN A 1 83 ? -13.665 -1.149 20.902 1.00 94.31 83 ASN A CA 1
ATOM 664 C C 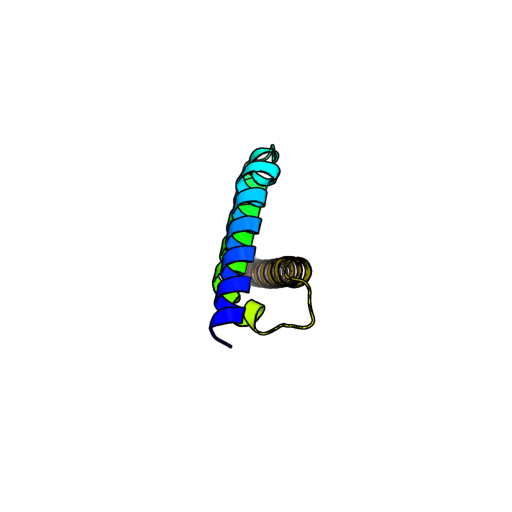. ASN A 1 83 ? -15.138 -0.730 20.785 1.00 94.31 83 ASN A C 1
ATOM 666 O O . ASN A 1 83 ? -15.758 -0.385 21.791 1.00 94.31 83 ASN A O 1
ATOM 670 N N . LEU A 1 84 ? -15.691 -0.729 19.570 1.00 95.06 84 LEU A N 1
ATOM 671 C CA . LEU A 1 84 ? -17.094 -0.388 19.339 1.00 95.06 84 LEU A CA 1
ATOM 672 C C . LEU A 1 84 ? -18.032 -1.416 19.976 1.00 95.06 84 LEU A C 1
ATOM 674 O O . LEU A 1 84 ? -18.986 -1.014 20.636 1.00 95.06 84 LEU A O 1
ATOM 678 N N . ASP A 1 85 ? -17.723 -2.704 19.842 1.00 93.38 85 ASP A N 1
ATOM 679 C CA . ASP A 1 85 ? -18.477 -3.798 20.457 1.00 93.38 85 ASP A CA 1
ATOM 680 C C . ASP A 1 85 ? -18.481 -3.677 21.987 1.00 93.38 85 ASP A C 1
ATOM 682 O O . ASP A 1 85 ? -19.533 -3.674 22.623 1.00 93.38 85 ASP A O 1
ATOM 686 N N . SER A 1 86 ? -17.314 -3.415 22.585 1.00 91.81 86 SER A N 1
ATOM 687 C CA . SER A 1 86 ? -17.198 -3.169 24.029 1.00 91.81 86 SER A CA 1
ATOM 688 C C . SER A 1 86 ? -18.064 -1.992 24.495 1.00 91.81 86 SER A C 1
ATOM 690 O O . SER A 1 86 ? -18.702 -2.058 25.544 1.00 91.81 86 SER A O 1
ATOM 692 N N . ARG A 1 87 ? -18.107 -0.901 23.719 1.00 92.12 87 ARG A N 1
ATOM 693 C CA . ARG A 1 87 ? -18.914 0.288 24.039 1.00 92.12 87 ARG A CA 1
ATOM 694 C C . ARG A 1 87 ? -20.414 0.032 23.907 1.00 92.12 87 ARG A C 1
ATOM 696 O O . ARG A 1 87 ? -21.170 0.560 24.717 1.00 92.12 87 ARG A O 1
ATOM 703 N N . LEU A 1 88 ? -20.830 -0.744 22.908 1.00 91.19 88 LEU A N 1
ATOM 704 C CA . LEU A 1 88 ? -22.226 -1.149 22.728 1.00 91.19 88 LEU A CA 1
ATOM 705 C C . LEU A 1 88 ? -22.682 -2.052 23.874 1.00 91.19 88 LEU A C 1
ATOM 707 O O . LEU A 1 88 ? -23.688 -1.753 24.505 1.00 91.19 88 LEU A O 1
ATOM 711 N N . ASN A 1 89 ? -21.884 -3.061 24.229 1.00 86.88 89 ASN A N 1
ATOM 712 C CA . ASN A 1 89 ? -22.189 -3.962 25.341 1.00 86.88 89 ASN A CA 1
ATOM 713 C C . ASN A 1 89 ? -22.381 -3.209 26.669 1.00 86.88 89 ASN A C 1
ATOM 715 O O . ASN A 1 89 ? -23.311 -3.510 27.416 1.00 86.88 89 ASN A O 1
ATOM 719 N N . VAL A 1 90 ? -21.546 -2.198 26.946 1.00 87.62 90 VAL A N 1
ATOM 720 C CA . VAL A 1 90 ? -21.698 -1.326 28.127 1.00 87.62 90 VAL A CA 1
ATOM 721 C C . VAL A 1 90 ? -22.979 -0.489 28.060 1.00 87.62 90 VAL A C 1
ATOM 723 O O . VAL A 1 90 ? -23.633 -0.321 29.081 1.00 87.62 90 VAL A O 1
ATOM 726 N N . ALA A 1 91 ? -23.347 0.030 26.887 1.00 79.00 91 ALA A N 1
ATOM 727 C CA . ALA A 1 91 ? -24.548 0.850 26.717 1.00 79.00 91 ALA A CA 1
ATOM 728 C C . ALA A 1 91 ? -25.860 0.045 26.785 1.00 79.00 91 ALA A C 1
ATOM 730 O O . ALA A 1 91 ? -26.898 0.611 27.106 1.00 79.00 91 ALA A O 1
ATOM 731 N N . GLU A 1 92 ? -25.827 -1.251 26.469 1.00 79.25 92 GLU A N 1
ATOM 732 C CA . GLU A 1 92 ? -27.003 -2.132 26.522 1.00 79.25 92 GLU A CA 1
ATOM 733 C C . GLU A 1 92 ? -27.251 -2.738 27.915 1.00 79.25 92 GLU A C 1
ATOM 735 O O . GLU A 1 92 ? -28.373 -3.148 28.208 1.00 79.25 92 GLU A O 1
ATOM 740 N N . HIS A 1 93 ? -26.225 -2.794 28.774 1.00 68.44 93 HIS A N 1
ATOM 741 C CA . HIS A 1 93 ? -26.280 -3.468 30.082 1.00 68.44 93 HIS A CA 1
ATOM 742 C C . HIS A 1 93 ? -26.027 -2.545 31.291 1.00 68.44 93 HIS A C 1
ATOM 744 O O . HIS A 1 93 ? -26.013 -3.034 32.424 1.00 68.44 93 HIS A O 1
ATOM 750 N N . GLY A 1 94 ? -25.803 -1.246 31.072 1.00 55.00 94 GLY A N 1
ATOM 751 C CA . GLY A 1 94 ? -25.673 -0.212 32.110 1.00 55.00 94 GLY A CA 1
ATOM 752 C C . GLY A 1 94 ? -26.867 0.729 32.126 1.00 55.00 94 GLY A C 1
ATOM 753 O O . GLY A 1 94 ? -27.256 1.139 33.241 1.00 55.00 94 GLY A O 1
#

Sequence (94 aa):
MGRLQSAVRASFEDYLHRMRTEYKEALVSKGRREAFDRLVEAWSSELGAISYAESLSLMDLILLTGEVDNRAYLEALRLKLDNLDSRLNVAEHG

Secondary structure (DSSP, 8-state):
-HHHHHHHHHHHHHHHHHIIIIIITT---HHHHHHHHHHHHHHHHTHHHHTT-TTS-HHHHHHHHHHHHHHHHHHHHHHHHHHHHHHHHHHHH-